Protein AF-A0A7Y7M9D1-F1 (afdb_monomer_lite)

pLDDT: mean 89.57, std 10.0, range [46.53, 98.12]

Structure (mmCIF, N/CA/C/O backbone):
data_AF-A0A7Y7M9D1-F1
#
_entry.id   AF-A0A7Y7M9D1-F1
#
loop_
_atom_site.group_PDB
_atom_site.id
_atom_site.type_symbol
_atom_site.label_atom_id
_atom_site.label_alt_id
_atom_site.label_comp_id
_atom_site.label_asym_id
_atom_site.label_entity_id
_atom_site.label_seq_id
_atom_site.pdbx_PDB_ins_code
_atom_site.Cartn_x
_atom_site.Cartn_y
_atom_site.Cartn_z
_atom_site.occupancy
_atom_site.B_iso_or_equiv
_atom_site.auth_seq_id
_atom_site.auth_comp_id
_atom_site.auth_asym_id
_atom_site.auth_atom_id
_atom_site.pdbx_PDB_model_num
ATOM 1 N N . GLN A 1 1 ? 11.567 3.289 8.295 1.00 46.53 1 GLN A N 1
ATOM 2 C CA . GLN A 1 1 ? 11.190 4.707 8.496 1.00 46.53 1 GLN A CA 1
ATOM 3 C C . GLN A 1 1 ? 9.693 4.811 8.214 1.00 46.53 1 GLN A C 1
ATOM 5 O O . GLN A 1 1 ? 9.268 4.215 7.234 1.00 46.53 1 GLN A O 1
ATOM 10 N N . ARG A 1 2 ? 8.878 5.421 9.088 1.00 55.34 2 ARG A N 1
ATOM 11 C CA . ARG A 1 2 ? 7.426 5.585 8.846 1.00 55.34 2 ARG A CA 1
ATOM 12 C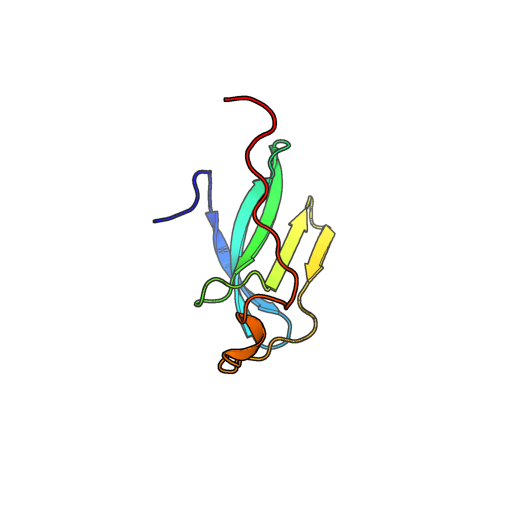 C . ARG A 1 2 ? 7.179 6.881 8.072 1.00 55.34 2 ARG A C 1
ATOM 14 O O . ARG A 1 2 ? 7.958 7.819 8.230 1.00 55.34 2 ARG A O 1
ATOM 21 N N . ALA A 1 3 ? 6.125 6.925 7.259 1.00 60.59 3 ALA A N 1
ATOM 22 C CA . ALA A 1 3 ? 5.699 8.165 6.618 1.00 60.59 3 ALA A CA 1
ATOM 23 C C . ALA A 1 3 ? 5.392 9.231 7.693 1.00 60.59 3 ALA A C 1
ATOM 25 O O . ALA A 1 3 ? 4.843 8.878 8.743 1.00 60.59 3 ALA A O 1
ATOM 26 N N . PRO A 1 4 ? 5.752 10.510 7.480 1.00 67.69 4 PRO A N 1
ATOM 27 C CA . PRO A 1 4 ? 5.413 11.578 8.418 1.00 67.69 4 PRO A CA 1
ATOM 28 C C . PRO A 1 4 ? 3.887 11.690 8.577 1.00 67.69 4 PRO A C 1
ATOM 30 O O . PRO A 1 4 ? 3.149 11.445 7.627 1.00 67.69 4 PRO A O 1
ATOM 33 N N . GLY A 1 5 ? 3.414 12.029 9.780 1.00 71.19 5 GLY A N 1
ATOM 34 C CA . GLY A 1 5 ? 1.985 12.160 10.097 1.00 71.19 5 GLY A CA 1
ATOM 35 C C . GLY A 1 5 ? 1.587 11.475 11.407 1.00 71.19 5 GLY A C 1
ATOM 36 O O . GLY A 1 5 ? 2.384 10.761 12.019 1.00 71.19 5 GLY A O 1
ATOM 37 N N . ASN A 1 6 ? 0.342 11.692 11.835 1.00 78.38 6 ASN A N 1
ATOM 38 C CA . ASN A 1 6 ? -0.247 10.967 12.958 1.00 78.38 6 ASN A CA 1
ATOM 39 C C . ASN A 1 6 ? -0.833 9.652 12.445 1.00 78.38 6 ASN A C 1
ATOM 41 O O . ASN A 1 6 ? -1.734 9.648 11.606 1.00 78.38 6 ASN A O 1
ATOM 45 N N . TRP A 1 7 ? -0.305 8.546 12.961 1.00 80.62 7 TRP A N 1
ATOM 46 C CA . TRP A 1 7 ? -0.706 7.196 12.588 1.00 80.62 7 TRP A CA 1
ATOM 47 C C . TRP A 1 7 ? -1.119 6.439 13.835 1.00 80.62 7 TRP A C 1
ATOM 49 O O . TRP A 1 7 ? -0.308 6.246 14.743 1.00 80.62 7 TRP A O 1
ATOM 59 N N . ILE A 1 8 ? -2.362 5.977 13.865 1.00 87.06 8 ILE A N 1
ATOM 60 C CA . ILE A 1 8 ? -2.857 5.131 14.948 1.00 87.06 8 ILE A CA 1
ATOM 61 C C . ILE A 1 8 ? -2.971 3.712 14.402 1.00 87.06 8 ILE A C 1
ATOM 63 O O . ILE A 1 8 ? -3.655 3.472 13.407 1.00 87.06 8 ILE A O 1
ATOM 67 N N . HIS A 1 9 ? -2.259 2.785 15.043 1.00 87.75 9 HIS A N 1
ATOM 68 C CA . HIS A 1 9 ? -2.322 1.364 14.718 1.00 87.75 9 HIS A CA 1
ATOM 69 C C . HIS A 1 9 ? -3.708 0.826 15.081 1.00 87.75 9 HIS A C 1
ATOM 71 O O . HIS A 1 9 ? -4.107 0.877 16.244 1.00 87.75 9 HIS A O 1
ATOM 77 N N . GLY A 1 10 ? -4.432 0.320 14.090 1.00 84.81 10 GLY A N 1
ATOM 78 C CA . GLY A 1 10 ? -5.774 -0.228 14.233 1.00 84.81 10 GLY A CA 1
ATOM 79 C C . GLY A 1 10 ? -5.796 -1.755 14.250 1.00 84.81 10 GLY A C 1
ATOM 80 O O . GLY A 1 10 ? -4.819 -2.415 14.608 1.00 84.81 10 GLY A O 1
ATOM 81 N N . ALA A 1 11 ? -6.952 -2.310 13.891 1.00 88.62 11 ALA A N 1
ATOM 82 C CA . ALA A 1 11 ? -7.189 -3.746 13.841 1.00 88.62 11 ALA A CA 1
ATOM 83 C C . ALA A 1 11 ? -6.606 -4.393 12.573 1.00 88.62 11 ALA A C 1
ATOM 85 O O . ALA A 1 11 ? -6.382 -3.735 11.554 1.00 88.62 11 ALA A O 1
ATOM 86 N N . THR A 1 12 ? -6.422 -5.712 12.614 1.00 94.19 12 THR A N 1
ATOM 87 C CA . THR A 1 12 ? -6.202 -6.508 11.403 1.00 94.19 12 THR A CA 1
ATOM 88 C C . THR A 1 12 ? -7.523 -6.680 10.652 1.00 94.19 12 THR A C 1
ATOM 90 O O . THR A 1 12 ? -8.545 -7.022 11.247 1.00 94.19 12 THR A O 1
ATOM 93 N N . MET A 1 13 ? -7.495 -6.479 9.338 1.00 95.38 13 MET A N 1
ATOM 94 C CA . MET A 1 13 ? -8.607 -6.700 8.417 1.00 95.38 13 MET A CA 1
ATOM 95 C C . MET A 1 13 ? -8.237 -7.730 7.348 1.00 95.38 13 MET A C 1
ATOM 97 O O . MET A 1 13 ? -7.068 -8.074 7.171 1.00 95.38 13 MET A O 1
ATOM 101 N N . LEU A 1 14 ? -9.245 -8.193 6.605 1.00 97.06 14 LEU A N 1
ATOM 102 C CA . LEU A 1 14 ? -9.079 -9.069 5.449 1.00 97.06 14 LEU A CA 1
ATOM 103 C C . LEU A 1 14 ? -9.634 -8.380 4.193 1.00 97.06 14 LEU A C 1
ATOM 105 O O . LEU A 1 14 ? -10.840 -8.155 4.083 1.00 97.06 14 LEU A O 1
ATOM 109 N N . VAL A 1 15 ? -8.767 -8.059 3.232 1.00 97.19 15 VAL A N 1
ATOM 110 C CA . VAL A 1 15 ? -9.137 -7.410 1.961 1.00 97.19 15 VAL A CA 1
ATOM 111 C C . VAL A 1 15 ? -8.585 -8.234 0.803 1.00 97.19 15 VAL A C 1
ATOM 113 O O . VAL A 1 15 ? -7.420 -8.615 0.822 1.00 97.19 15 VAL A O 1
ATOM 116 N N . ALA A 1 16 ? -9.423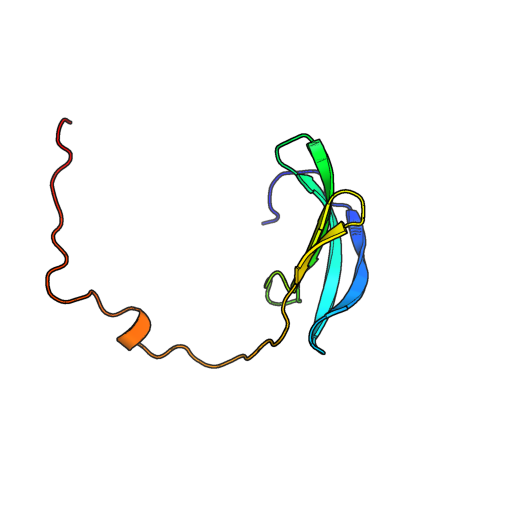 -8.568 -0.185 1.00 96.56 16 ALA A N 1
ATOM 117 C CA . ALA A 1 16 ? -9.074 -9.500 -1.270 1.00 96.56 16 ALA A CA 1
ATOM 118 C C . ALA A 1 16 ? -8.476 -10.840 -0.776 1.00 96.56 16 ALA A C 1
ATOM 120 O O . ALA A 1 16 ? -7.572 -11.404 -1.392 1.00 96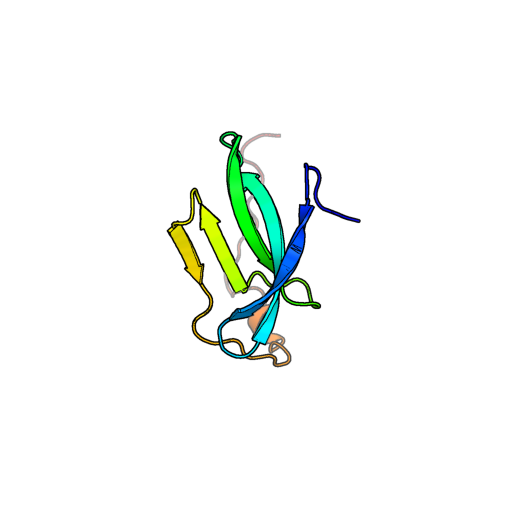.56 16 ALA A O 1
ATOM 121 N N . GLY A 1 17 ? -8.939 -11.331 0.381 1.00 95.75 17 GLY A N 1
ATOM 122 C CA . GLY A 1 17 ? -8.409 -12.543 1.016 1.00 95.75 17 GLY A CA 1
ATOM 123 C C . GLY A 1 17 ? -6.996 -12.396 1.596 1.00 95.75 17 GLY A C 1
ATOM 124 O O . GLY A 1 17 ? -6.394 -13.400 1.960 1.00 95.75 17 GLY A O 1
ATOM 125 N N . GLN A 1 18 ? -6.460 -11.176 1.680 1.00 97.00 18 GLN A N 1
ATOM 126 C CA . GLN A 1 18 ? -5.147 -10.879 2.248 1.00 97.00 18 GLN A CA 1
ATOM 127 C C . GLN A 1 18 ? -5.290 -10.156 3.591 1.00 97.00 18 GLN A C 1
ATOM 129 O O . GLN A 1 18 ? -6.099 -9.226 3.689 1.00 97.00 18 GLN A O 1
ATOM 134 N N . PRO A 1 19 ? -4.526 -10.556 4.623 1.00 96.88 19 PRO A N 1
ATOM 135 C CA . PRO A 1 19 ? -4.487 -9.817 5.872 1.00 96.88 19 PRO A CA 1
ATOM 136 C C . PRO A 1 19 ? -3.816 -8.458 5.655 1.00 96.88 19 PRO A C 1
ATOM 138 O O . PRO A 1 19 ? -2.841 -8.335 4.908 1.00 96.88 19 PRO A O 1
ATOM 141 N N . CYS A 1 20 ? -4.341 -7.434 6.314 1.00 97.38 20 CYS A N 1
ATOM 142 C CA . CYS A 1 20 ? -3.729 -6.114 6.367 1.00 97.38 20 CYS A CA 1
ATOM 143 C C . CYS A 1 20 ? -4.008 -5.444 7.712 1.00 97.38 20 CYS A C 1
ATOM 145 O O . CYS A 1 20 ? -4.990 -5.757 8.382 1.00 97.38 20 CYS A O 1
ATOM 147 N N . THR A 1 21 ? -3.144 -4.520 8.114 1.00 97.25 21 THR A N 1
ATOM 148 C CA . THR A 1 21 ? -3.328 -3.701 9.314 1.00 97.25 21 THR A CA 1
ATOM 149 C C . THR A 1 21 ? -3.986 -2.389 8.922 1.00 97.25 21 THR A C 1
ATOM 151 O O . THR A 1 21 ? -3.477 -1.681 8.051 1.00 97.25 21 THR A O 1
ATOM 154 N N . ALA A 1 22 ? -5.110 -2.068 9.558 1.00 95.44 22 ALA A N 1
ATOM 155 C CA . ALA A 1 22 ? -5.775 -0.784 9.415 1.00 95.44 22 ALA A CA 1
ATOM 156 C C . ALA A 1 22 ? -4.996 0.300 10.164 1.00 95.44 22 ALA A C 1
ATOM 158 O O . ALA A 1 22 ? -4.675 0.144 11.341 1.00 95.44 22 ALA A O 1
ATOM 159 N N . TRP A 1 23 ? -4.716 1.411 9.499 1.00 94.31 23 TRP A N 1
ATOM 160 C CA . TRP A 1 23 ? -4.056 2.566 10.085 1.00 94.31 23 TRP A CA 1
ATOM 161 C C . TRP A 1 23 ? -4.939 3.788 9.939 1.00 94.31 23 TRP A C 1
ATOM 163 O O . TRP A 1 23 ? -5.298 4.165 8.826 1.00 94.31 23 TRP A O 1
ATOM 173 N N . GLN A 1 24 ? -5.258 4.418 11.063 1.00 92.81 24 GLN A N 1
ATOM 174 C CA . GLN A 1 24 ? -6.008 5.667 11.071 1.00 92.81 24 GLN A CA 1
ATOM 175 C C . GLN A 1 24 ? -5.040 6.834 10.906 1.00 92.81 24 GLN A C 1
ATOM 177 O O . GLN A 1 24 ? -3.997 6.890 11.569 1.00 92.81 24 GLN A O 1
ATOM 182 N N . THR A 1 25 ? -5.388 7.753 10.016 1.00 90.25 25 THR A N 1
ATOM 183 C CA . THR A 1 25 ? -4.604 8.940 9.689 1.00 90.25 25 THR A CA 1
ATOM 184 C C . THR A 1 25 ? -5.514 10.081 9.224 1.00 90.25 25 THR A C 1
ATOM 186 O O . THR A 1 25 ? -6.741 9.974 9.257 1.00 90.25 25 THR A O 1
ATOM 189 N N . ALA A 1 26 ? -4.919 11.196 8.817 1.00 87.75 26 ALA A N 1
ATOM 190 C CA . ALA A 1 26 ? -5.609 12.270 8.121 1.00 87.75 26 ALA A CA 1
ATOM 191 C C . ALA A 1 26 ? -5.048 12.387 6.700 1.00 87.75 26 ALA A C 1
ATOM 193 O O . ALA A 1 26 ? -3.839 12.253 6.503 1.00 87.75 26 ALA A O 1
ATOM 194 N N . ASP A 1 27 ? -5.917 12.618 5.718 1.00 83.94 27 ASP A N 1
ATOM 195 C CA . ASP A 1 27 ? -5.478 12.914 4.355 1.00 83.94 27 ASP A CA 1
ATOM 196 C C . ASP A 1 27 ? -4.831 14.311 4.266 1.00 83.94 27 ASP A C 1
ATOM 198 O O . ASP A 1 27 ? -4.741 15.050 5.250 1.00 83.94 27 ASP A O 1
ATOM 202 N N . THR A 1 28 ? -4.358 14.690 3.078 1.00 84.69 28 THR A N 1
ATOM 203 C CA . THR A 1 28 ? -3.708 15.994 2.849 1.00 84.69 28 THR A CA 1
ATOM 204 C C . THR A 1 28 ? -4.628 17.190 3.082 1.00 84.69 28 THR A C 1
ATOM 206 O O . THR A 1 28 ? -4.131 18.293 3.294 1.00 84.69 28 THR A O 1
ATOM 209 N N . ASP A 1 29 ? -5.945 16.975 3.079 1.00 86.19 29 ASP A N 1
ATOM 210 C CA . ASP A 1 29 ? -6.954 17.994 3.366 1.00 86.19 29 ASP A CA 1
ATOM 211 C C . ASP A 1 29 ? -7.342 18.002 4.860 1.00 86.19 29 ASP A C 1
ATOM 213 O O . ASP A 1 29 ? -8.233 18.746 5.272 1.00 86.19 29 ASP A O 1
ATOM 217 N N . GLY A 1 30 ? -6.700 17.164 5.683 1.00 86.00 30 GLY A N 1
ATOM 218 C CA . GLY A 1 30 ? -6.964 17.024 7.113 1.00 86.00 30 GLY A CA 1
ATOM 219 C C . GLY A 1 30 ? -8.169 16.146 7.457 1.00 86.00 30 GLY A C 1
ATOM 220 O O . GLY A 1 30 ? -8.562 16.102 8.624 1.00 86.00 30 GLY A O 1
ATOM 221 N N . GLN A 1 31 ? -8.766 15.443 6.490 1.00 87.38 31 GLN A N 1
ATOM 222 C CA . GLN A 1 31 ? -9.928 14.591 6.752 1.00 87.38 31 GLN A CA 1
ATOM 223 C C . GLN A 1 31 ? -9.515 13.235 7.308 1.00 87.38 31 GLN A C 1
ATOM 225 O O . GLN A 1 31 ? -8.549 12.626 6.845 1.00 87.38 31 GLN A O 1
ATOM 230 N N . ALA A 1 32 ? -10.292 12.728 8.265 1.00 89.25 32 ALA A N 1
ATOM 231 C CA . ALA A 1 32 ? -10.066 11.411 8.840 1.00 89.25 32 ALA A CA 1
ATOM 232 C C . ALA A 1 32 ? -10.139 10.321 7.758 1.00 89.25 32 ALA A C 1
ATOM 234 O O . ALA A 1 32 ? -11.096 10.230 6.977 1.00 89.25 32 ALA A O 1
ATOM 235 N N . SER A 1 33 ? -9.113 9.480 7.732 1.00 92.56 33 SER A N 1
ATOM 236 C CA . SER A 1 33 ? -8.973 8.398 6.771 1.00 92.56 33 SER A CA 1
ATOM 237 C C . SER A 1 33 ? -8.408 7.152 7.435 1.00 92.56 33 SER A C 1
ATOM 239 O O . SER A 1 33 ? -7.652 7.219 8.403 1.00 92.56 33 SER A O 1
ATOM 241 N N . GLU A 1 34 ? -8.772 6.000 6.887 1.00 94.62 34 GLU A N 1
ATOM 242 C CA . GLU A 1 34 ? -8.198 4.719 7.275 1.00 94.62 34 GLU A CA 1
ATOM 243 C C . GLU A 1 34 ? -7.563 4.076 6.052 1.00 94.62 34 GLU A C 1
ATOM 245 O O . GLU A 1 34 ? -8.195 3.980 4.999 1.00 94.62 34 GLU A O 1
ATOM 250 N N . VAL A 1 35 ? -6.332 3.598 6.195 1.00 95.44 35 VAL A N 1
ATOM 251 C CA . VAL A 1 35 ? -5.629 2.877 5.137 1.00 95.44 35 VAL A CA 1
ATOM 252 C C . VAL A 1 35 ? -5.209 1.509 5.653 1.00 95.44 35 VAL A C 1
ATOM 254 O O . VAL A 1 35 ? -4.555 1.404 6.687 1.00 95.44 35 VAL A O 1
ATOM 257 N N . CYS A 1 36 ? -5.580 0.452 4.935 1.00 96.62 36 CYS A N 1
ATOM 258 C CA . CYS A 1 36 ? -5.175 -0.910 5.251 1.00 96.62 36 CYS A CA 1
ATOM 259 C C . CYS A 1 36 ? -3.950 -1.300 4.431 1.00 96.62 36 CYS A C 1
ATOM 261 O O . CYS A 1 36 ? -4.038 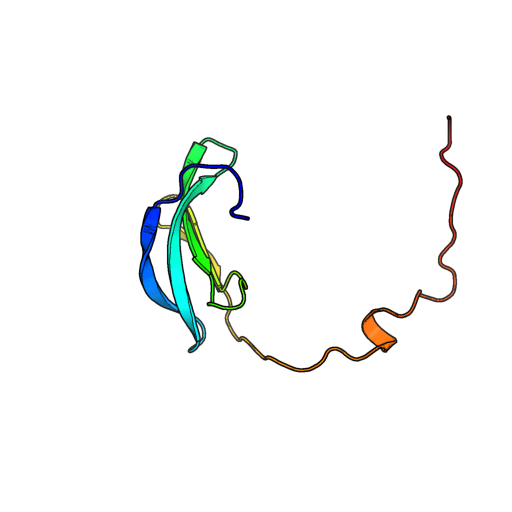-1.384 3.204 1.00 96.62 36 CYS A O 1
ATOM 263 N N . TYR A 1 37 ? -2.836 -1.571 5.106 1.00 96.62 37 TYR A N 1
ATOM 264 C CA . TYR A 1 37 ? -1.591 -2.022 4.485 1.00 96.62 37 TYR A CA 1
ATOM 265 C C . TYR A 1 37 ? -1.312 -3.479 4.835 1.00 96.62 37 TYR A C 1
ATOM 267 O O . TYR A 1 37 ? -1.430 -3.866 5.998 1.00 96.62 37 TYR A O 1
ATOM 275 N N . SER A 1 38 ? -0.946 -4.292 3.848 1.00 96.19 38 SER A N 1
ATOM 276 C CA . SER A 1 38 ? -0.365 -5.611 4.107 1.00 96.19 38 SER A CA 1
ATOM 277 C C . SER A 1 38 ? 1.012 -5.486 4.767 1.00 96.19 38 SER A C 1
ATOM 279 O O . SER A 1 38 ? 1.623 -4.416 4.763 1.00 96.19 38 SER A O 1
ATOM 281 N N . ASP A 1 39 ? 1.525 -6.591 5.308 1.00 93.00 39 ASP A N 1
ATOM 282 C CA . ASP A 1 39 ? 2.819 -6.611 6.008 1.00 93.00 39 ASP A CA 1
ATOM 283 C C . ASP A 1 39 ? 4.007 -6.239 5.100 1.00 93.00 39 ASP A C 1
ATOM 285 O O . ASP A 1 39 ? 4.998 -5.682 5.568 1.00 93.00 39 ASP A O 1
ATOM 289 N N . ASP A 1 40 ? 3.892 -6.497 3.791 1.00 92.88 40 ASP A N 1
ATOM 290 C CA . ASP A 1 40 ? 4.853 -6.094 2.753 1.00 92.88 40 ASP A CA 1
ATOM 291 C C . ASP A 1 40 ? 4.653 -4.644 2.261 1.00 92.88 40 ASP A C 1
ATOM 293 O O . ASP A 1 40 ? 5.361 -4.189 1.364 1.00 92.88 40 ASP A O 1
ATOM 297 N N . GLY A 1 41 ? 3.726 -3.894 2.866 1.00 92.94 41 GLY A N 1
ATOM 298 C CA . GLY A 1 41 ? 3.536 -2.461 2.632 1.00 92.94 41 GLY A CA 1
ATOM 299 C C . GLY A 1 41 ? 2.630 -2.104 1.452 1.00 92.94 41 GLY A C 1
ATOM 300 O O . GLY A 1 41 ? 2.590 -0.942 1.050 1.00 92.94 41 GLY A O 1
ATOM 301 N N . VAL A 1 42 ? 1.882 -3.058 0.892 1.00 94.88 42 VAL A N 1
ATOM 302 C CA . VAL A 1 42 ? 0.934 -2.790 -0.201 1.00 94.88 42 VAL A CA 1
ATOM 303 C C . VAL A 1 42 ? -0.380 -2.254 0.368 1.00 94.88 42 VAL A C 1
ATOM 305 O O . VAL A 1 42 ? -0.977 -2.855 1.262 1.00 94.88 42 VAL A O 1
ATOM 308 N N . MET A 1 43 ? -0.862 -1.126 -0.159 1.00 95.94 43 MET A N 1
ATOM 309 C CA . MET A 1 43 ? -2.177 -0.588 0.198 1.00 95.94 43 MET A CA 1
ATOM 310 C C . MET A 1 43 ? -3.278 -1.484 -0.373 1.00 95.94 43 MET A C 1
ATOM 312 O O . MET A 1 43 ? -3.430 -1.589 -1.589 1.00 95.94 43 MET A O 1
ATOM 316 N N . LEU A 1 44 ? -4.068 -2.106 0.500 1.00 97.88 44 LEU A N 1
ATOM 317 C CA . LEU A 1 44 ? -5.181 -2.965 0.098 1.00 97.88 44 LEU A CA 1
ATOM 318 C C . LEU A 1 44 ? -6.526 -2.238 0.119 1.00 97.88 44 LEU A C 1
ATOM 320 O O . LEU A 1 44 ? -7.413 -2.576 -0.660 1.00 97.88 44 LEU A O 1
ATOM 324 N N . GLN A 1 45 ? -6.699 -1.247 0.993 1.00 97.88 45 GLN A N 1
ATOM 325 C CA . GLN A 1 45 ? -7.911 -0.429 1.053 1.00 97.88 45 GLN A CA 1
ATOM 326 C C . GLN A 1 45 ? -7.590 0.963 1.590 1.00 97.88 45 GLN A C 1
ATOM 328 O O . GLN A 1 45 ? -6.751 1.092 2.476 1.00 97.88 45 GLN A O 1
ATOM 333 N N . ALA A 1 46 ? -8.297 1.979 1.106 1.00 95.88 46 ALA A N 1
ATOM 334 C CA . ALA A 1 46 ? -8.326 3.308 1.701 1.00 95.88 46 ALA A CA 1
ATOM 335 C C . ALA A 1 46 ? -9.774 3.784 1.841 1.00 95.88 46 ALA A C 1
ATOM 337 O O . ALA A 1 46 ? -10.575 3.648 0.908 1.00 95.88 46 ALA A O 1
ATOM 338 N N . THR A 1 47 ? -10.102 4.351 2.999 1.00 94.94 47 THR A N 1
ATOM 339 C CA . THR A 1 47 ? -11.400 4.965 3.277 1.00 94.94 47 THR A CA 1
ATOM 340 C C . THR A 1 47 ? -11.240 6.427 3.676 1.00 94.94 47 THR A C 1
ATOM 342 O O . THR A 1 47 ? -10.243 6.808 4.288 1.00 94.94 47 THR A O 1
ATOM 345 N N . ARG A 1 48 ? -12.237 7.247 3.340 1.00 93.06 48 ARG A N 1
ATOM 346 C CA . ARG A 1 48 ? -12.347 8.652 3.746 1.00 93.06 48 ARG A CA 1
ATOM 347 C C . ARG A 1 48 ? -13.725 8.866 4.346 1.00 93.06 48 ARG A C 1
ATOM 349 O O . ARG A 1 48 ? -14.719 8.561 3.690 1.00 93.06 48 ARG A O 1
ATOM 356 N N . ASN A 1 49 ? -13.797 9.349 5.586 1.00 89.06 49 ASN A N 1
ATOM 357 C CA . ASN A 1 49 ? -15.067 9.498 6.312 1.00 89.06 49 ASN A CA 1
ATOM 358 C C . ASN A 1 49 ? -15.929 8.213 6.294 1.00 89.06 49 ASN A C 1
ATOM 360 O O . ASN A 1 49 ? -17.144 8.270 6.134 1.00 89.06 49 ASN A O 1
ATOM 364 N N . GLY A 1 50 ? -15.289 7.040 6.386 1.00 88.44 50 GLY A N 1
ATOM 365 C CA . GLY A 1 50 ? -15.957 5.732 6.348 1.00 88.44 50 GLY A CA 1
ATOM 366 C C . GLY A 1 50 ? -16.360 5.230 4.953 1.00 88.44 50 GLY A C 1
ATOM 367 O O . GLY A 1 50 ? -16.791 4.087 4.825 1.00 88.44 50 GLY A O 1
ATOM 368 N N . HIS A 1 51 ? -16.186 6.028 3.895 1.00 94.06 51 HIS A N 1
ATOM 369 C CA . HIS A 1 51 ? -16.443 5.606 2.518 1.00 94.06 51 HIS A CA 1
ATOM 370 C C . HIS A 1 51 ? -15.196 4.989 1.889 1.00 94.06 51 HIS A C 1
ATOM 372 O O . HIS A 1 51 ? -14.118 5.579 1.938 1.00 94.06 51 HIS A O 1
ATOM 378 N N . VAL A 1 52 ? -15.337 3.816 1.268 1.00 96.06 52 VAL A N 1
ATOM 379 C CA . VAL A 1 52 ? -14.246 3.164 0.529 1.00 96.06 52 VAL A CA 1
ATOM 380 C C . VAL A 1 52 ? -13.948 3.957 -0.739 1.00 96.06 52 VAL A C 1
ATOM 382 O O . VAL A 1 52 ? -14.802 4.080 -1.612 1.00 96.06 52 VAL A O 1
ATOM 385 N N . MET A 1 53 ? -12.720 4.459 -0.840 1.00 95.62 53 MET A N 1
ATOM 386 C CA . MET A 1 53 ? -12.240 5.219 -1.997 1.00 95.62 53 MET A CA 1
ATOM 387 C C . MET A 1 53 ? -11.419 4.339 -2.939 1.00 95.62 53 MET A C 1
ATOM 389 O O . MET A 1 53 ? -11.501 4.473 -4.155 1.00 95.62 53 MET A O 1
ATOM 393 N N . VAL A 1 54 ? -10.632 3.425 -2.366 1.00 96.25 54 VAL A N 1
ATOM 394 C CA . VAL A 1 54 ? -9.802 2.461 -3.092 1.00 96.25 54 VAL A CA 1
ATOM 395 C C . VAL A 1 54 ? -9.902 1.121 -2.385 1.00 96.25 54 VAL A C 1
ATOM 397 O O . VAL A 1 54 ? -9.841 1.063 -1.155 1.00 96.25 54 VAL A O 1
ATOM 400 N N . ARG A 1 55 ? -10.024 0.039 -3.152 1.00 98.12 55 ARG A N 1
ATOM 401 C CA . ARG A 1 55 ? -10.000 -1.326 -2.630 1.00 98.12 55 ARG A CA 1
ATOM 402 C C . ARG A 1 55 ? -9.382 -2.265 -3.652 1.00 98.12 55 ARG A C 1
ATOM 404 O O . ARG A 1 55 ? -9.770 -2.255 -4.814 1.00 98.12 55 ARG A O 1
ATOM 411 N N . ALA A 1 56 ? -8.448 -3.092 -3.207 1.00 97.75 56 ALA A N 1
ATOM 412 C CA . ALA A 1 56 ? -7.946 -4.195 -4.001 1.00 97.75 56 ALA A CA 1
ATOM 413 C C . ALA A 1 56 ? -9.050 -5.249 -4.151 1.00 97.75 56 ALA A C 1
ATOM 415 O O . ALA A 1 56 ? -9.621 -5.711 -3.162 1.00 97.75 56 ALA A O 1
ATOM 416 N N . GLU A 1 57 ? -9.334 -5.644 -5.388 1.00 97.94 57 GLU A N 1
ATOM 417 C CA . GLU A 1 57 ? -10.243 -6.758 -5.677 1.00 97.94 57 GLU A CA 1
ATOM 418 C C . GLU A 1 57 ? -9.499 -8.092 -5.692 1.00 97.94 57 GLU A C 1
ATOM 420 O O . GLU A 1 57 ? -10.021 -9.124 -5.279 1.00 97.94 57 GLU A O 1
ATOM 425 N N . THR A 1 58 ? -8.252 -8.082 -6.158 1.00 96.69 58 THR A N 1
ATOM 426 C CA . THR A 1 58 ? -7.378 -9.251 -6.205 1.00 96.69 58 THR A CA 1
ATOM 427 C C . THR A 1 58 ? -5.939 -8.812 -5.987 1.00 96.69 58 THR A C 1
ATOM 429 O O . THR A 1 58 ? -5.507 -7.785 -6.505 1.00 96.69 58 THR A O 1
ATOM 432 N N . VAL A 1 59 ? -5.182 -9.616 -5.243 1.00 94.94 59 VAL A N 1
ATOM 433 C CA . VAL A 1 59 ? -3.751 -9.406 -5.010 1.00 94.94 59 VAL A CA 1
ATOM 434 C C . VAL A 1 59 ? -3.003 -10.650 -5.463 1.00 94.94 59 VAL A C 1
ATOM 436 O O . VAL A 1 59 ? -3.307 -11.762 -5.032 1.00 94.94 59 VAL A O 1
ATOM 439 N N . ARG A 1 60 ? -2.009 -10.469 -6.334 1.00 93.25 60 ARG A N 1
ATOM 440 C CA . ARG A 1 60 ? -1.115 -11.537 -6.796 1.00 93.25 60 ARG A CA 1
ATOM 441 C C . ARG A 1 60 ? 0.326 -11.114 -6.573 1.00 93.25 60 ARG A C 1
ATOM 443 O O . ARG A 1 60 ? 0.687 -9.976 -6.851 1.00 93.25 60 ARG A O 1
ATOM 450 N N . ARG A 1 61 ? 1.141 -12.051 -6.095 1.00 90.50 61 ARG A N 1
ATOM 451 C CA . ARG A 1 61 ? 2.573 -11.858 -5.853 1.00 90.50 61 ARG A CA 1
ATOM 452 C C . ARG A 1 61 ? 3.343 -12.755 -6.804 1.00 90.50 61 ARG A C 1
ATOM 454 O O . ARG A 1 61 ? 3.139 -13.965 -6.817 1.00 90.50 61 ARG A O 1
ATOM 461 N N . ALA A 1 62 ? 4.175 -12.140 -7.626 1.00 92.88 62 ALA A N 1
ATOM 462 C CA . ALA A 1 62 ? 5.051 -12.810 -8.570 1.00 92.88 62 ALA A CA 1
ATOM 463 C C . ALA A 1 62 ? 6.270 -11.917 -8.810 1.00 92.88 62 ALA A C 1
ATOM 465 O O . ALA A 1 62 ? 6.169 -10.694 -8.689 1.00 92.88 62 ALA A O 1
ATOM 466 N N . ALA A 1 63 ? 7.404 -12.523 -9.160 1.00 93.88 63 ALA A N 1
ATOM 467 C CA . ALA A 1 63 ? 8.533 -11.762 -9.675 1.00 93.88 63 ALA A CA 1
ATOM 468 C C . ALA A 1 63 ? 8.091 -10.998 -10.932 1.00 93.88 63 ALA A C 1
ATOM 470 O O . ALA A 1 63 ? 7.442 -11.569 -11.813 1.00 93.88 63 ALA A O 1
ATOM 471 N N . GLN A 1 64 ? 8.409 -9.707 -10.988 1.00 93.44 64 GLN A N 1
ATOM 472 C CA . GLN A 1 64 ? 8.137 -8.897 -12.169 1.00 93.44 64 GLN A CA 1
ATOM 473 C C . GLN A 1 64 ? 9.168 -9.245 -13.252 1.00 93.44 64 GLN A C 1
ATOM 475 O O . GLN A 1 64 ? 10.354 -9.319 -12.931 1.00 93.44 64 GLN A O 1
ATOM 480 N N . PRO A 1 65 ? 8.758 -9.473 -14.511 1.00 94.94 65 PRO A N 1
ATOM 481 C CA . PRO A 1 65 ? 9.702 -9.707 -15.598 1.00 94.94 65 PRO A CA 1
ATOM 482 C C . PRO A 1 65 ? 10.609 -8.492 -15.826 1.00 94.94 65 PRO A C 1
ATOM 484 O O . PRO A 1 65 ? 10.115 -7.365 -15.844 1.00 94.94 65 PRO A O 1
ATOM 487 N N . ASP A 1 66 ? 11.894 -8.713 -16.118 1.00 94.38 66 ASP A N 1
ATOM 488 C CA . ASP A 1 66 ? 12.858 -7.633 -16.404 1.00 94.38 66 ASP A CA 1
ATOM 489 C C . ASP A 1 66 ? 12.386 -6.700 -17.531 1.00 94.38 66 ASP A C 1
ATOM 491 O O . ASP A 1 66 ? 12.632 -5.496 -17.507 1.00 94.38 66 ASP A O 1
ATOM 495 N N . ALA A 1 67 ? 11.631 -7.242 -18.492 1.00 93.88 67 ALA A N 1
ATOM 496 C CA . ALA A 1 67 ? 11.054 -6.492 -19.603 1.00 93.88 67 ALA A CA 1
ATOM 497 C C . ALA A 1 67 ? 10.100 -5.363 -19.167 1.00 93.88 67 ALA A C 1
ATOM 499 O O . ALA A 1 67 ? 9.955 -4.392 -19.902 1.00 93.88 67 ALA A O 1
ATOM 500 N N . VAL A 1 68 ? 9.474 -5.451 -17.985 1.00 92.56 68 VAL A N 1
ATOM 501 C CA . VAL A 1 68 ? 8.628 -4.373 -17.433 1.00 92.56 68 VAL A CA 1
ATOM 502 C C . VAL A 1 68 ? 9.449 -3.113 -17.154 1.00 92.56 68 VAL A C 1
ATOM 504 O O . VAL A 1 68 ? 8.937 -2.002 -17.264 1.00 92.56 68 VAL A O 1
ATOM 507 N N . PHE A 1 69 ? 10.725 -3.287 -16.818 1.00 93.06 69 PHE A N 1
ATOM 508 C CA . PHE A 1 69 ? 11.653 -2.203 -16.510 1.00 93.06 69 PHE A CA 1
ATOM 509 C C . PHE A 1 69 ? 12.557 -1.848 -17.696 1.00 93.06 69 PHE A C 1
ATOM 511 O O . PHE A 1 69 ? 13.425 -0.984 -17.568 1.00 93.06 69 PHE A O 1
ATOM 518 N N . ALA A 1 70 ? 12.379 -2.501 -18.848 1.00 94.50 70 ALA A N 1
ATOM 519 C CA . ALA A 1 70 ? 13.137 -2.180 -20.044 1.00 94.50 70 ALA A CA 1
ATOM 520 C C . ALA A 1 70 ? 12.775 -0.773 -20.531 1.00 94.50 70 ALA A C 1
ATOM 522 O O . ALA A 1 70 ? 11.601 -0.418 -20.653 1.00 94.50 70 ALA A O 1
ATOM 523 N N . ILE A 1 71 ? 13.797 0.022 -20.843 1.00 92.00 71 ILE A N 1
ATOM 524 C CA . ILE A 1 71 ? 13.609 1.346 -21.431 1.00 92.00 71 ILE A CA 1
ATOM 525 C C . ILE A 1 71 ? 12.923 1.176 -22.799 1.00 92.00 71 ILE A C 1
ATOM 527 O O . ILE A 1 71 ? 13.467 0.473 -23.658 1.00 92.00 71 ILE A O 1
ATOM 531 N N . PRO A 1 72 ? 11.755 1.803 -23.035 1.00 90.94 72 PRO A N 1
ATOM 532 C CA . PRO A 1 72 ? 11.072 1.704 -24.316 1.00 90.94 72 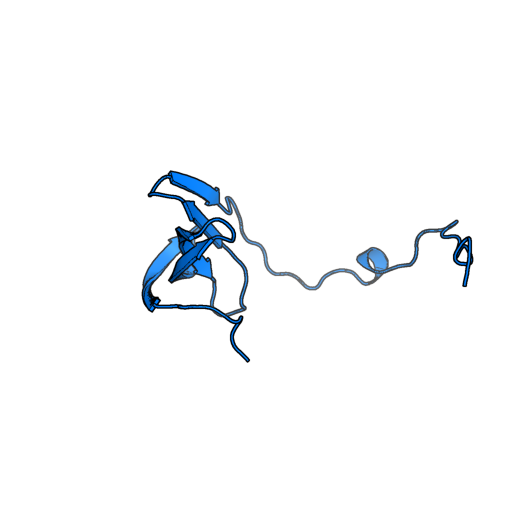PRO A CA 1
ATOM 533 C C . PRO A 1 72 ? 11.933 2.245 -25.458 1.00 90.94 72 PRO A C 1
ATOM 535 O O . PRO A 1 72 ? 12.600 3.277 -25.326 1.00 90.94 72 PRO A O 1
ATOM 538 N N . ALA A 1 73 ? 11.875 1.581 -26.613 1.00 91.81 73 ALA A N 1
ATOM 539 C CA . ALA A 1 73 ? 12.503 2.098 -27.820 1.00 91.81 73 ALA A CA 1
ATOM 540 C C . ALA A 1 73 ? 11.948 3.495 -28.141 1.00 91.81 73 ALA A C 1
ATOM 542 O O . ALA A 1 73 ? 10.736 3.708 -28.153 1.00 91.81 73 ALA A O 1
ATOM 543 N N . GLY A 1 74 ? 12.842 4.448 -28.404 1.00 90.25 74 GLY A N 1
ATOM 544 C CA . GLY A 1 74 ? 12.458 5.827 -28.700 1.00 90.25 74 GLY A CA 1
ATOM 545 C C . GLY A 1 74 ? 12.237 6.719 -27.476 1.00 90.25 74 GLY A C 1
ATOM 546 O O . GLY A 1 74 ? 11.832 7.866 -27.666 1.00 90.25 74 GLY A O 1
ATOM 547 N N . LEU A 1 75 ? 12.538 6.258 -26.250 1.00 91.69 75 LEU A N 1
ATOM 548 C CA . LEU A 1 75 ? 12.713 7.179 -25.124 1.00 91.69 75 LEU A CA 1
ATOM 549 C C . LEU A 1 75 ? 13.800 8.201 -25.491 1.00 91.69 75 LEU A C 1
ATOM 551 O O . LEU A 1 75 ? 14.899 7.836 -25.910 1.00 91.69 75 LEU A O 1
ATOM 555 N N . ARG A 1 76 ? 13.469 9.487 -25.369 1.00 89.00 76 ARG A N 1
ATOM 556 C CA . ARG A 1 76 ? 14.387 10.595 -25.630 1.00 89.00 76 ARG A CA 1
ATOM 557 C C . ARG A 1 76 ? 14.555 11.394 -24.355 1.00 89.00 76 ARG A C 1
ATOM 559 O O . ARG A 1 76 ? 13.589 11.993 -23.888 1.00 89.00 76 ARG A O 1
ATOM 566 N N . ASP A 1 77 ? 15.783 11.461 -23.866 1.00 86.94 77 ASP A N 1
ATOM 567 C CA . ASP A 1 77 ? 16.145 12.447 -22.860 1.00 86.94 77 ASP A CA 1
ATOM 568 C C . ASP A 1 77 ? 16.201 13.816 -23.536 1.00 86.94 77 ASP A C 1
ATOM 570 O O . ASP A 1 77 ? 16.961 14.039 -24.485 1.00 86.94 77 ASP A O 1
ATOM 574 N N . LEU A 1 78 ? 15.339 14.725 -23.091 1.00 87.62 78 LEU A N 1
ATOM 575 C CA . LEU A 1 78 ? 15.346 16.110 -23.538 1.00 87.62 78 LEU A CA 1
ATOM 576 C C . LEU A 1 78 ? 16.032 16.957 -22.461 1.00 87.62 78 LEU A C 1
ATOM 578 O O . LEU A 1 78 ? 15.710 16.798 -21.282 1.00 87.62 78 LEU A O 1
ATOM 582 N N . PRO A 1 79 ? 16.961 17.857 -22.830 1.00 84.00 79 PRO A N 1
ATOM 583 C CA . PRO A 1 79 ? 17.512 18.802 -21.870 1.00 84.00 79 PRO A CA 1
ATOM 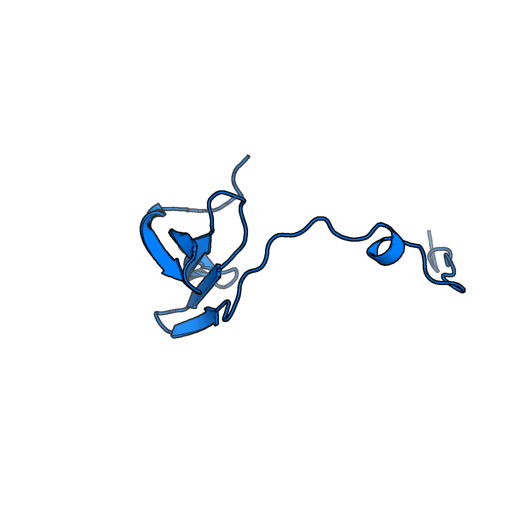584 C C . PRO A 1 79 ? 16.392 19.692 -21.318 1.00 84.00 79 PRO A C 1
ATOM 586 O O . PRO A 1 79 ? 15.424 19.996 -22.024 1.00 84.00 79 PRO A O 1
ATOM 589 N N . ALA A 1 80 ? 16.532 20.129 -20.063 1.00 76.69 80 ALA A N 1
ATOM 590 C CA . ALA A 1 80 ? 15.651 21.150 -19.509 1.00 76.69 80 ALA A CA 1
ATOM 591 C C . ALA A 1 80 ? 15.675 22.383 -20.425 1.00 76.69 80 ALA A C 1
ATOM 593 O O . ALA A 1 80 ? 16.740 22.810 -20.872 1.00 76.69 80 ALA A O 1
ATOM 594 N N . ALA A 1 81 ? 14.499 22.939 -20.726 1.00 79.94 81 ALA A N 1
ATOM 595 C CA . ALA A 1 81 ? 14.379 24.056 -21.662 1.00 79.94 81 ALA A CA 1
ATOM 596 C C . ALA A 1 81 ? 15.174 25.298 -21.206 1.00 79.94 81 ALA A C 1
ATOM 598 O O . ALA A 1 81 ? 15.604 26.080 -22.051 1.00 79.94 81 ALA A O 1
ATOM 599 N N . HIS A 1 82 ? 15.418 25.435 -19.896 1.00 65.50 82 HIS A N 1
ATOM 600 C CA . HIS A 1 82 ? 16.272 26.450 -19.279 1.00 65.50 82 HIS A CA 1
ATOM 601 C C . HIS A 1 82 ? 17.008 25.868 -18.051 1.00 65.50 82 HIS A C 1
ATOM 603 O O . HIS A 1 82 ? 16.454 24.962 -17.420 1.00 65.50 82 HIS A O 1
ATOM 609 N N . PRO A 1 83 ? 18.233 26.343 -17.741 1.00 63.00 83 PRO A N 1
ATOM 610 C CA . PRO A 1 83 ? 19.014 25.918 -16.575 1.00 63.00 83 PRO A CA 1
ATOM 611 C C . PRO A 1 83 ? 18.429 26.388 -15.236 1.00 63.00 83 PRO A C 1
ATOM 613 O O . PRO A 1 83 ? 17.719 27.421 -15.221 1.00 63.00 83 PRO A O 1
#

Radius of gyration: 18.06 Å; chains: 1; bounding box: 36×39×44 Å

Organism: NCBI:txid1216886

Secondary structure (DSSP, 8-state):
-PPSS--EEEEEEEETTEEEEEEEEE-TTS-EEEEEE-TTS-EEEEEETTEEEEE-S-----PPPGGGGSPPTT--PPPPS--

Sequence (83 aa):
QRAPGNWIHGATMLVAGQPCTAWQTADTDGQASEVCYSDDGVMLQATRNGHVMVRAETVRRAAQPDAVFAIPAGLRDLPAAHP

Foldseek 3Di:
DDDDFDWDWADWDAAQNAIWTWIWTADPVRFIKIWTAGPVGDTAWIDTPNHTPDHDNHDDDDDDDVVVVDDDPPDDDDPDPPD